Protein AF-A0A9X4B064-F1 (afdb_monomer_lite)

pLDDT: mean 91.63, std 7.51, range [62.59, 98.12]

InterPro domains:
  IPR038109 DNA-binding recombinase domain superfamily [G3DSA:3.90.1750.20] (12-78)

Structure (mmCIF, N/CA/C/O backbone):
data_AF-A0A9X4B064-F1
#
_entry.id   AF-A0A9X4B064-F1
#
loop_
_atom_site.group_PDB
_atom_site.id
_atom_site.type_symbol
_atom_site.label_atom_id
_atom_site.label_alt_id
_atom_site.label_comp_id
_atom_site.label_asym_id
_atom_site.label_entity_id
_atom_site.label_seq_id
_atom_site.pdbx_PDB_ins_code
_atom_site.Cartn_x
_atom_site.Cartn_y
_atom_site.Cartn_z
_atom_site.occupancy
_atom_site.B_iso_or_equiv
_atom_site.auth_seq_id
_atom_site.auth_comp_id
_atom_site.auth_asym_id
_atom_site.auth_atom_id
_atom_site.pdbx_PDB_model_num
ATOM 1 N N . MET A 1 1 ? 18.826 8.286 -40.457 1.00 62.88 1 MET A N 1
ATOM 2 C CA . MET A 1 1 ? 18.269 6.959 -40.111 1.00 62.88 1 MET A CA 1
ATOM 3 C C . MET A 1 1 ? 18.720 6.514 -38.719 1.00 62.88 1 MET A C 1
ATOM 5 O O . MET A 1 1 ? 17.858 6.127 -37.944 1.00 62.88 1 MET A O 1
ATOM 9 N N . ASP A 1 2 ? 19.994 6.676 -38.339 1.00 68.06 2 ASP A N 1
ATOM 10 C CA . ASP A 1 2 ? 20.518 6.226 -37.028 1.00 68.06 2 ASP A CA 1
ATOM 11 C C . ASP A 1 2 ? 19.885 6.872 -35.785 1.00 68.06 2 ASP A C 1
ATOM 13 O O . ASP A 1 2 ? 19.625 6.189 -34.795 1.00 6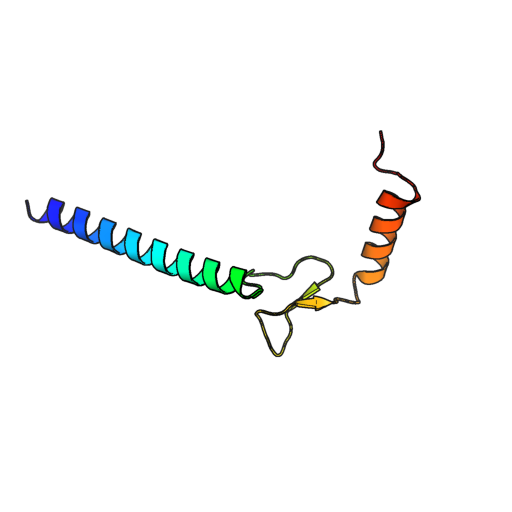8.06 2 ASP A O 1
ATOM 17 N N . VAL A 1 3 ? 19.575 8.172 -35.832 1.00 74.06 3 VAL A N 1
ATOM 18 C CA . VAL A 1 3 ? 18.956 8.883 -34.693 1.00 74.06 3 VAL A CA 1
ATOM 19 C C . VAL A 1 3 ? 17.531 8.378 -34.420 1.00 74.06 3 VAL A C 1
ATOM 21 O O . VAL A 1 3 ? 17.144 8.206 -33.268 1.00 74.06 3 VAL A O 1
ATOM 24 N N . LEU A 1 4 ? 16.767 8.070 -35.475 1.00 76.88 4 LEU A N 1
ATOM 25 C CA . LEU A 1 4 ? 15.400 7.544 -35.362 1.00 76.88 4 LEU A CA 1
ATOM 26 C C . LEU A 1 4 ? 15.390 6.107 -34.821 1.00 76.88 4 LEU A C 1
ATOM 28 O O . LEU A 1 4 ? 14.573 5.776 -33.967 1.00 76.88 4 LEU A O 1
ATOM 32 N N . ILE A 1 5 ? 16.324 5.270 -35.287 1.00 82.19 5 ILE A N 1
ATOM 33 C CA . ILE A 1 5 ? 16.466 3.881 -34.827 1.00 82.19 5 ILE A CA 1
ATOM 34 C C . ILE A 1 5 ? 16.857 3.852 -33.346 1.00 82.19 5 ILE A C 1
ATOM 36 O O . ILE A 1 5 ? 16.249 3.122 -32.566 1.00 82.19 5 ILE A O 1
ATOM 40 N N . THR A 1 6 ? 17.810 4.694 -32.943 1.00 86.69 6 THR A N 1
ATOM 41 C CA . THR A 1 6 ? 18.232 4.817 -31.539 1.00 86.69 6 THR A CA 1
ATOM 42 C C . THR A 1 6 ? 17.081 5.273 -30.637 1.00 86.69 6 THR A C 1
ATOM 44 O O . THR A 1 6 ? 16.902 4.721 -29.552 1.00 86.69 6 THR A O 1
ATOM 47 N N . GLY A 1 7 ? 16.260 6.225 -31.096 1.00 88.56 7 GLY A N 1
ATOM 48 C CA . GLY A 1 7 ? 15.065 6.670 -30.370 1.00 88.56 7 GLY A CA 1
ATOM 49 C C . GLY A 1 7 ? 14.066 5.535 -30.126 1.00 88.56 7 GLY A C 1
ATOM 50 O O . GLY A 1 7 ? 13.703 5.267 -28.984 1.00 88.56 7 GLY A O 1
ATOM 51 N N . LEU A 1 8 ? 13.708 4.791 -31.178 1.00 87.19 8 LEU A N 1
ATOM 52 C CA . LEU A 1 8 ? 12.792 3.646 -31.076 1.00 87.19 8 LEU A CA 1
ATOM 53 C C . LEU A 1 8 ? 13.327 2.532 -30.162 1.00 87.19 8 LEU A C 1
ATOM 55 O O . LEU A 1 8 ? 12.567 1.915 -29.413 1.00 87.19 8 LEU A O 1
ATOM 59 N N . MET A 1 9 ? 14.635 2.264 -30.209 1.00 89.25 9 MET A N 1
ATOM 60 C CA . MET A 1 9 ? 15.273 1.283 -29.326 1.00 89.25 9 MET A CA 1
ATOM 61 C C . MET A 1 9 ? 15.212 1.713 -27.857 1.00 89.25 9 MET A C 1
ATOM 63 O O . MET A 1 9 ? 14.901 0.889 -26.994 1.00 89.25 9 MET A O 1
ATOM 67 N N . ASN A 1 10 ? 15.466 2.993 -27.576 1.00 90.31 10 ASN A N 1
ATOM 68 C CA . ASN A 1 10 ? 15.401 3.544 -26.226 1.00 90.31 10 ASN A CA 1
ATOM 69 C C . ASN A 1 10 ? 13.977 3.480 -25.651 1.00 90.31 10 ASN A C 1
ATOM 71 O O . ASN A 1 10 ? 13.785 3.009 -24.529 1.00 90.31 10 ASN A O 1
ATOM 75 N N . ASP A 1 11 ? 12.971 3.854 -26.443 1.00 91.94 11 ASP A N 1
ATOM 76 C CA . ASP A 1 11 ? 11.564 3.770 -26.037 1.00 91.94 11 ASP A CA 1
ATOM 77 C C . ASP A 1 11 ? 11.150 2.323 -25.744 1.00 91.94 11 ASP A C 1
ATOM 79 O O . ASP A 1 11 ? 10.512 2.031 -24.728 1.00 91.94 11 ASP A O 1
ATOM 83 N N . GLY A 1 12 ? 11.578 1.384 -26.594 1.00 93.69 12 GLY A N 1
ATOM 84 C CA . GLY A 1 12 ? 11.355 -0.043 -26.381 1.00 93.69 12 GLY A CA 1
ATOM 85 C C . GLY A 1 12 ? 12.010 -0.568 -25.098 1.00 93.69 12 GLY A C 1
ATOM 86 O O . GLY A 1 12 ? 11.424 -1.404 -24.405 1.00 93.69 12 GLY A O 1
ATOM 87 N N . TYR A 1 13 ? 13.202 -0.078 -24.753 1.00 94.38 13 TYR A N 1
ATOM 88 C CA . TYR A 1 13 ? 13.895 -0.433 -23.513 1.00 94.38 13 TYR A CA 1
ATOM 89 C C . TYR A 1 13 ? 13.183 0.124 -22.271 1.00 94.38 13 TYR A C 1
ATOM 91 O O . TYR A 1 13 ? 12.923 -0.616 -21.314 1.00 94.38 13 TYR A O 1
ATOM 99 N N . ALA A 1 14 ? 12.795 1.401 -22.303 1.00 95.38 14 ALA A N 1
ATOM 100 C CA . ALA A 1 14 ? 12.038 2.040 -21.230 1.00 95.38 14 ALA A CA 1
ATOM 101 C C . ALA A 1 14 ? 10.687 1.339 -20.992 1.00 95.38 14 ALA A C 1
ATOM 103 O O . ALA A 1 14 ? 10.316 1.064 -19.846 1.00 95.38 14 ALA A O 1
ATOM 104 N N . ALA A 1 15 ? 9.980 0.973 -22.067 1.00 96.44 15 ALA A N 1
ATOM 105 C CA . ALA A 1 15 ? 8.707 0.262 -21.992 1.00 96.44 15 ALA A CA 1
ATOM 106 C C . ALA A 1 15 ? 8.844 -1.129 -21.354 1.00 96.44 15 ALA A C 1
ATOM 108 O O . ALA A 1 15 ? 8.061 -1.474 -20.466 1.00 96.44 15 ALA A O 1
ATOM 109 N N . ARG A 1 16 ? 9.851 -1.918 -21.759 1.00 96.94 16 ARG A N 1
ATOM 110 C CA . ARG A 1 16 ? 10.126 -3.233 -21.147 1.00 96.94 16 ARG A CA 1
ATOM 111 C C . ARG A 1 16 ? 10.430 -3.101 -19.661 1.00 96.94 16 ARG A C 1
ATOM 113 O O . ARG A 1 16 ? 9.774 -3.755 -18.859 1.00 96.94 16 ARG A O 1
ATOM 120 N N . THR A 1 17 ? 11.321 -2.181 -19.297 1.00 97.06 17 THR A N 1
ATOM 121 C CA . THR A 1 17 ? 11.692 -1.934 -17.896 1.00 97.06 17 THR A CA 1
ATOM 122 C C . THR A 1 17 ? 10.469 -1.559 -17.056 1.00 97.06 17 THR A C 1
ATOM 124 O O . THR A 1 17 ? 10.250 -2.105 -15.976 1.00 97.06 17 THR A O 1
ATOM 127 N N . SER A 1 18 ? 9.615 -0.669 -17.572 1.00 97.62 18 SER A N 1
ATOM 128 C CA . SER A 1 18 ? 8.360 -0.300 -16.909 1.00 97.62 18 SER A CA 1
ATOM 129 C C . SER A 1 18 ? 7.436 -1.508 -16.708 1.00 97.62 18 SER A C 1
ATOM 131 O O . SER A 1 18 ? 6.852 -1.680 -15.635 1.00 97.62 18 SER A O 1
ATOM 133 N N . ASN A 1 19 ? 7.325 -2.376 -17.716 1.00 98.12 19 ASN A N 1
ATOM 134 C CA . ASN A 1 19 ? 6.512 -3.587 -17.639 1.00 98.12 19 ASN A CA 1
ATOM 135 C C . ASN A 1 19 ? 7.067 -4.604 -16.634 1.00 98.12 19 ASN A C 1
ATOM 137 O O . ASN A 1 19 ? 6.284 -5.180 -15.878 1.00 98.12 19 ASN A O 1
ATOM 141 N N . ASP A 1 20 ? 8.385 -4.771 -16.551 1.00 97.81 20 ASP A N 1
ATOM 142 C CA . ASP A 1 20 ? 9.026 -5.669 -15.585 1.00 97.81 20 ASP A CA 1
ATOM 143 C C . ASP A 1 20 ? 8.825 -5.194 -14.138 1.00 97.81 20 ASP A C 1
ATOM 145 O O . ASP A 1 20 ? 8.504 -5.991 -13.247 1.00 97.81 20 ASP A O 1
ATOM 149 N N . VAL A 1 21 ? 8.905 -3.879 -13.899 1.00 97.38 21 VAL A N 1
ATOM 150 C CA . VAL A 1 21 ? 8.589 -3.276 -12.593 1.00 97.38 21 VAL A CA 1
ATOM 151 C C . VAL A 1 21 ? 7.124 -3.521 -12.221 1.00 97.38 21 VAL A C 1
ATOM 153 O O . VAL A 1 21 ? 6.836 -4.007 -11.124 1.00 97.38 21 VAL A O 1
ATOM 156 N N . ARG A 1 22 ? 6.182 -3.258 -13.140 1.00 97.44 22 ARG A N 1
ATOM 157 C CA . ARG A 1 22 ? 4.747 -3.525 -12.916 1.00 97.44 22 ARG A CA 1
ATOM 158 C C . ARG A 1 22 ? 4.481 -5.000 -12.634 1.00 97.44 22 ARG A C 1
ATOM 160 O O . ARG A 1 22 ? 3.714 -5.312 -11.726 1.00 97.44 22 ARG A O 1
ATOM 167 N N . ARG A 1 23 ? 5.128 -5.904 -13.373 1.00 97.94 23 ARG A N 1
ATOM 168 C CA . ARG A 1 23 ? 5.012 -7.354 -13.177 1.00 97.94 23 ARG A CA 1
ATOM 169 C C . ARG A 1 23 ? 5.480 -7.760 -11.784 1.00 97.94 23 ARG A C 1
ATOM 171 O O . ARG A 1 23 ? 4.771 -8.494 -11.102 1.00 97.94 23 ARG A O 1
ATOM 178 N N . THR A 1 24 ? 6.620 -7.235 -11.344 1.00 97.19 24 THR A N 1
ATOM 179 C CA . THR A 1 24 ? 7.162 -7.496 -10.005 1.00 97.19 24 THR A CA 1
ATOM 180 C C . THR A 1 24 ? 6.202 -7.017 -8.915 1.00 97.19 24 THR A C 1
ATOM 182 O O . THR A 1 24 ? 5.922 -7.752 -7.971 1.00 97.19 24 THR A O 1
ATOM 185 N N . PHE A 1 25 ? 5.637 -5.815 -9.052 1.00 96.56 25 PHE A N 1
ATOM 186 C CA . PHE A 1 25 ? 4.650 -5.302 -8.098 1.00 96.56 25 PHE A CA 1
ATOM 187 C C . PHE A 1 25 ? 3.351 -6.105 -8.092 1.00 96.56 25 PHE A C 1
ATOM 189 O O . PHE A 1 25 ? 2.801 -6.356 -7.023 1.00 96.56 25 PHE A O 1
ATOM 196 N N . ASN A 1 26 ? 2.876 -6.546 -9.255 1.00 97.50 26 ASN A N 1
ATOM 197 C CA . ASN A 1 26 ? 1.687 -7.390 -9.340 1.00 97.50 26 ASN A CA 1
ATOM 198 C C . ASN A 1 26 ? 1.910 -8.752 -8.677 1.00 97.50 26 ASN A C 1
ATOM 200 O O . ASN A 1 26 ? 1.042 -9.194 -7.934 1.00 97.50 26 ASN A O 1
ATOM 204 N N . MET A 1 27 ? 3.079 -9.364 -8.877 1.00 97.88 27 MET A N 1
ATOM 205 C CA . MET A 1 27 ? 3.456 -10.614 -8.212 1.00 97.88 27 MET A CA 1
ATOM 206 C C . MET A 1 27 ? 3.473 -10.463 -6.685 1.00 97.88 27 MET A C 1
ATOM 208 O O . MET A 1 27 ? 2.908 -11.283 -5.970 1.00 97.88 27 MET A O 1
ATOM 212 N N . LYS A 1 28 ? 4.071 -9.386 -6.166 1.00 96.44 28 LYS A N 1
ATOM 213 C CA . LYS A 1 28 ? 4.071 -9.118 -4.721 1.00 96.44 28 LYS A CA 1
ATOM 214 C C . LYS A 1 28 ? 2.654 -8.962 -4.168 1.00 96.44 28 LYS A C 1
ATOM 216 O O . LYS A 1 28 ? 2.312 -9.588 -3.172 1.00 96.44 28 LYS A O 1
ATOM 221 N N . ARG A 1 29 ? 1.795 -8.203 -4.858 1.00 94.94 29 ARG A N 1
ATOM 222 C CA . ARG A 1 29 ? 0.381 -8.054 -4.471 1.00 94.94 29 ARG A CA 1
ATOM 223 C C . ARG A 1 29 ? -0.371 -9.383 -4.487 1.00 94.94 29 ARG A C 1
ATOM 225 O O . ARG A 1 29 ? -1.135 -9.634 -3.564 1.00 94.94 29 ARG A O 1
ATOM 232 N N . SER A 1 30 ? -0.155 -10.236 -5.494 1.00 96.56 30 SER A N 1
ATOM 233 C CA . SER A 1 30 ? -0.791 -11.561 -5.537 1.00 96.56 30 SER A CA 1
ATOM 234 C C . SER A 1 30 ? -0.314 -12.484 -4.417 1.00 96.56 30 SER A C 1
ATOM 236 O O . SER A 1 30 ? -1.066 -13.353 -3.997 1.00 96.56 30 SER A O 1
ATOM 238 N N . ASN A 1 31 ? 0.898 -12.265 -3.903 1.00 96.31 31 ASN A N 1
ATOM 239 C CA . ASN A 1 31 ? 1.433 -12.979 -2.744 1.00 96.31 31 ASN A CA 1
ATOM 240 C C . ASN A 1 31 ? 0.936 -12.411 -1.400 1.00 96.31 31 ASN A C 1
ATOM 242 O O . ASN A 1 31 ? 1.336 -12.909 -0.352 1.00 96.31 31 ASN A O 1
ATOM 246 N N . GLY A 1 32 ? 0.107 -11.360 -1.406 1.00 94.31 32 GLY A N 1
ATOM 247 C CA . GLY A 1 32 ? -0.344 -10.681 -0.188 1.00 94.31 32 GLY A CA 1
ATOM 248 C C . GLY A 1 32 ? 0.702 -9.752 0.439 1.00 94.31 32 GLY A C 1
ATOM 249 O O . GLY A 1 32 ? 0.505 -9.281 1.555 1.00 94.31 32 GLY A O 1
ATOM 250 N N . GLU A 1 33 ? 1.802 -9.459 -0.260 1.00 96.38 33 GLU A N 1
ATOM 251 C CA . GLU A 1 33 ? 2.831 -8.546 0.234 1.00 96.38 33 GLU A CA 1
ATOM 252 C C . GLU A 1 33 ? 2.371 -7.086 0.135 1.00 96.38 33 GLU A C 1
ATOM 254 O O . GLU A 1 33 ? 1.991 -6.583 -0.930 1.00 96.38 33 GLU A O 1
ATOM 259 N N . PHE A 1 34 ? 2.498 -6.361 1.241 1.00 96.06 34 PHE A N 1
ATOM 260 C CA . PHE A 1 34 ? 2.316 -4.924 1.286 1.00 96.06 34 PHE A CA 1
ATOM 261 C C . PHE A 1 34 ? 3.512 -4.199 0.654 1.00 96.06 34 PHE A C 1
ATOM 263 O O . PHE A 1 34 ? 4.620 -4.208 1.177 1.00 96.06 34 PHE A O 1
ATOM 270 N N . ILE A 1 35 ? 3.284 -3.514 -0.468 1.00 94.88 35 ILE A N 1
ATOM 271 C CA . ILE A 1 35 ? 4.334 -2.789 -1.212 1.00 94.88 35 ILE A CA 1
ATOM 272 C C . ILE A 1 35 ? 4.224 -1.260 -1.111 1.00 94.88 35 ILE A C 1
ATOM 274 O O . ILE A 1 35 ? 4.892 -0.538 -1.851 1.00 94.88 35 ILE A O 1
ATOM 278 N N . GLY A 1 36 ? 3.352 -0.752 -0.236 1.00 92.75 36 GLY A N 1
ATOM 279 C CA . GLY A 1 36 ? 3.156 0.682 -0.037 1.00 92.75 36 GLY A CA 1
ATOM 280 C C . GLY A 1 36 ? 4.320 1.342 0.707 1.00 92.75 36 GLY A C 1
ATOM 281 O O . GLY A 1 36 ? 5.005 0.722 1.527 1.00 92.75 36 GLY A O 1
ATOM 282 N N . ALA A 1 37 ? 4.538 2.634 0.451 1.00 91.56 37 ALA A N 1
ATOM 283 C CA . ALA A 1 37 ? 5.551 3.412 1.166 1.00 91.56 37 ALA A CA 1
ATOM 284 C C . ALA A 1 37 ? 5.208 3.561 2.661 1.00 91.56 37 ALA A C 1
ATOM 286 O O . ALA A 1 37 ? 6.081 3.364 3.507 1.00 91.56 37 ALA A O 1
ATOM 287 N N . PHE A 1 38 ? 3.931 3.785 2.980 1.00 92.75 38 PHE A N 1
ATOM 288 C CA . PHE A 1 38 ? 3.420 4.033 4.332 1.00 92.75 38 PHE A CA 1
ATOM 289 C C . PHE A 1 38 ? 2.288 3.064 4.663 1.00 92.75 38 PHE A C 1
ATOM 291 O O . PHE A 1 38 ? 1.512 2.731 3.769 1.00 92.75 38 PHE A O 1
ATOM 298 N N . ALA A 1 39 ? 2.209 2.605 5.914 1.00 93.69 39 ALA A N 1
ATOM 299 C CA . ALA A 1 39 ? 1.113 1.752 6.363 1.00 93.69 39 ALA A CA 1
ATOM 300 C C . ALA A 1 39 ? -0.211 2.549 6.429 1.00 93.69 39 ALA A C 1
ATOM 302 O O . ALA A 1 39 ? -0.178 3.747 6.724 1.00 93.69 39 ALA A O 1
ATOM 303 N N . PRO A 1 40 ? -1.365 1.924 6.134 1.00 93.19 40 PRO A N 1
ATOM 304 C CA . PRO A 1 40 ? -2.673 2.536 6.360 1.00 93.19 40 PRO A CA 1
ATOM 305 C C . PRO A 1 40 ? -2.907 2.849 7.844 1.00 93.19 40 PRO A C 1
ATOM 307 O O . PRO A 1 40 ? -2.359 2.174 8.711 1.00 93.19 40 PRO A O 1
ATOM 310 N N . TYR A 1 41 ? -3.763 3.829 8.142 1.00 94.06 41 TYR A N 1
ATOM 311 C CA . TYR A 1 41 ? -4.147 4.145 9.522 1.00 94.06 41 TYR A C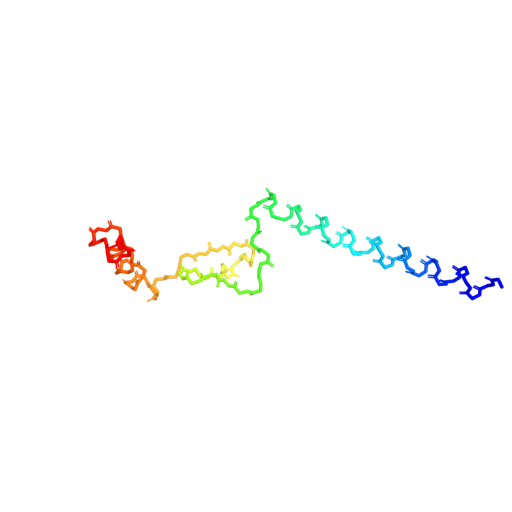A 1
ATOM 312 C C . TYR A 1 41 ? -4.749 2.918 10.227 1.00 94.06 41 TYR A C 1
ATOM 314 O O . TYR A 1 41 ? -5.551 2.199 9.629 1.00 94.06 41 TYR A O 1
ATOM 322 N N . GLY A 1 42 ? -4.342 2.671 11.474 1.00 93.81 42 GLY A N 1
ATOM 323 C CA . GLY A 1 42 ? -4.673 1.439 12.203 1.00 93.81 42 GLY A CA 1
ATOM 324 C C . GLY A 1 42 ? -3.685 0.292 12.016 1.00 93.81 42 GLY A C 1
ATOM 325 O O . GLY A 1 42 ? -3.825 -0.740 12.666 1.00 93.81 42 GLY A O 1
ATOM 326 N N . TYR A 1 43 ? -2.680 0.465 11.156 1.00 94.69 43 TYR A N 1
ATOM 327 C CA . TYR A 1 43 ? -1.640 -0.525 10.921 1.00 94.69 43 TYR A CA 1
ATOM 328 C C . TYR A 1 43 ? -0.248 0.104 10.972 1.00 94.69 43 TYR A C 1
ATOM 330 O O . TYR A 1 43 ? -0.025 1.239 10.552 1.00 94.69 43 TYR A O 1
ATOM 338 N N . LYS A 1 44 ? 0.722 -0.687 11.420 1.00 94.81 44 LYS A N 1
ATOM 339 C CA . LYS A 1 44 ? 2.158 -0.401 11.370 1.00 94.81 44 LYS A CA 1
ATOM 340 C C . LYS A 1 44 ? 2.832 -1.415 10.444 1.00 94.81 44 LYS A C 1
ATOM 342 O O . LYS A 1 44 ? 2.323 -2.514 10.228 1.00 94.81 44 LYS A O 1
ATOM 347 N N . LYS A 1 45 ? 3.969 -1.049 9.848 1.00 94.75 45 LYS A N 1
ATOM 348 C CA . LYS A 1 45 ? 4.797 -2.035 9.136 1.00 94.75 45 LYS A CA 1
ATOM 349 C C . LYS A 1 45 ? 5.408 -2.982 10.157 1.00 94.75 45 LYS A C 1
ATOM 351 O O . LYS A 1 45 ? 5.881 -2.518 11.191 1.00 94.75 45 LYS A O 1
ATOM 356 N N . ASP A 1 46 ? 5.413 -4.269 9.845 1.00 95.06 46 ASP A N 1
ATOM 357 C CA . ASP A 1 46 ? 6.116 -5.251 10.660 1.00 95.06 46 ASP A CA 1
ATOM 358 C C . ASP A 1 46 ? 7.635 -4.936 10.639 1.00 95.06 46 ASP A C 1
ATOM 360 O O . ASP A 1 46 ? 8.213 -4.820 9.547 1.00 95.06 46 ASP A O 1
ATOM 364 N N . PRO A 1 47 ? 8.283 -4.745 11.808 1.00 94.00 47 PRO A N 1
ATOM 365 C CA . PRO A 1 47 ? 9.720 -4.485 11.906 1.00 94.00 47 PRO A CA 1
ATOM 366 C C . PRO A 1 47 ? 10.588 -5.594 11.300 1.00 94.00 47 PRO A C 1
ATOM 368 O O . PRO A 1 47 ? 11.638 -5.300 10.727 1.00 94.00 47 PRO A O 1
ATOM 371 N N . GLU A 1 48 ? 10.131 -6.844 11.378 1.00 95.38 48 GLU A N 1
ATOM 372 C CA . GLU A 1 48 ? 10.851 -8.024 10.889 1.00 95.38 48 GLU A CA 1
ATOM 373 C C . GLU A 1 48 ? 10.543 -8.301 9.411 1.00 95.38 48 GLU A C 1
ATOM 375 O O . GLU A 1 48 ? 11.355 -8.875 8.680 1.00 95.38 48 GLU A O 1
ATOM 380 N N . ASN A 1 49 ? 9.382 -7.847 8.929 1.00 93.62 49 ASN A N 1
ATOM 381 C CA . ASN A 1 49 ? 8.966 -8.005 7.543 1.00 93.62 49 ASN A CA 1
ATOM 382 C C . ASN A 1 49 ? 8.270 -6.754 6.993 1.00 93.62 49 ASN A C 1
ATOM 384 O O . ASN A 1 49 ? 7.056 -6.619 7.036 1.00 93.62 49 ASN A O 1
ATOM 388 N N . LYS A 1 50 ? 9.011 -5.885 6.301 1.00 90.12 50 LYS A N 1
ATOM 389 C CA . LYS A 1 50 ? 8.459 -4.661 5.679 1.00 90.12 50 LYS A CA 1
ATOM 390 C C . LYS A 1 50 ? 7.287 -4.865 4.701 1.00 90.12 50 LYS A C 1
ATOM 392 O O . LYS A 1 50 ? 6.644 -3.880 4.334 1.00 90.12 50 LYS A O 1
ATOM 397 N N . ASN A 1 51 ? 7.081 -6.095 4.224 1.00 94.06 51 ASN A N 1
ATOM 398 C CA . ASN A 1 51 ? 5.979 -6.477 3.346 1.00 94.06 51 ASN A CA 1
ATOM 399 C C . ASN A 1 51 ? 4.747 -6.986 4.124 1.00 94.06 51 ASN A C 1
ATOM 401 O O . ASN A 1 51 ? 3.750 -7.347 3.504 1.00 94.06 51 ASN A O 1
ATOM 405 N N . ALA A 1 52 ? 4.802 -7.038 5.452 1.00 95.50 52 ALA A N 1
ATOM 406 C CA . ALA A 1 52 ? 3.691 -7.371 6.328 1.00 95.50 52 ALA A CA 1
ATOM 407 C C . ALA A 1 52 ? 3.247 -6.136 7.125 1.00 95.50 52 ALA A C 1
ATOM 409 O O . ALA A 1 52 ? 4.008 -5.188 7.349 1.00 95.50 52 ALA A O 1
ATOM 410 N N . LEU A 1 53 ? 1.977 -6.151 7.520 1.00 95.44 53 LEU A N 1
ATOM 411 C CA . LEU A 1 53 ? 1.365 -5.134 8.363 1.00 95.44 53 LEU A CA 1
ATOM 412 C C . LEU A 1 53 ? 0.944 -5.774 9.683 1.00 95.44 53 LEU A C 1
ATOM 414 O O . LEU A 1 53 ? 0.371 -6.862 9.689 1.00 95.44 53 LEU A O 1
ATOM 418 N N . ILE A 1 54 ? 1.203 -5.069 10.777 1.00 95.19 54 ILE A N 1
ATOM 419 C CA . ILE A 1 54 ? 0.749 -5.398 12.129 1.00 95.19 54 ILE A CA 1
ATOM 420 C C . ILE A 1 54 ? -0.264 -4.353 12.591 1.00 95.19 54 ILE A C 1
ATOM 422 O O . ILE A 1 54 ? -0.288 -3.238 12.067 1.00 95.19 54 ILE A O 1
ATOM 426 N N . ILE A 1 55 ? -1.116 -4.716 13.547 1.00 93.94 55 ILE A N 1
ATOM 427 C CA . ILE A 1 55 ? -2.104 -3.795 14.119 1.00 93.94 55 ILE A CA 1
ATOM 428 C C . ILE A 1 55 ? -1.370 -2.695 14.887 1.00 93.94 55 ILE A C 1
ATOM 430 O O . ILE A 1 55 ? -0.415 -2.963 15.615 1.00 93.94 55 ILE A O 1
ATOM 434 N N . ASP A 1 56 ? -1.815 -1.457 14.696 1.00 95.06 56 ASP A N 1
ATOM 435 C CA . ASP A 1 56 ? -1.408 -0.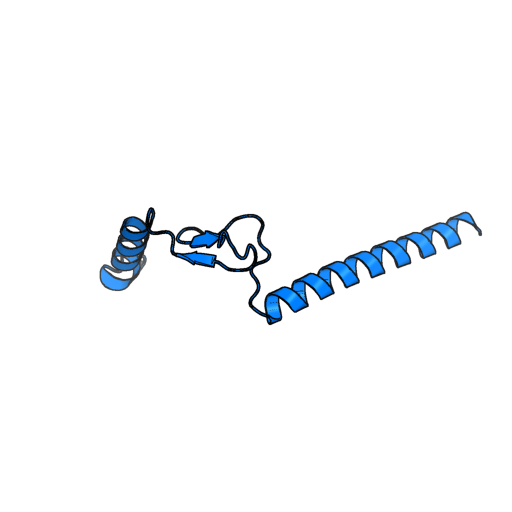337 15.528 1.00 95.06 56 ASP A CA 1
ATOM 436 C C . ASP A 1 56 ? -2.427 -0.131 16.654 1.00 95.06 56 ASP A C 1
ATOM 438 O O . ASP A 1 56 ? -3.581 0.204 16.390 1.00 95.06 56 ASP A O 1
ATOM 442 N N . GLU A 1 57 ? -1.998 -0.329 17.899 1.00 93.50 57 GLU A N 1
ATOM 443 C CA . GLU A 1 57 ? -2.844 -0.158 19.089 1.00 93.50 57 GLU A CA 1
ATOM 444 C C . GLU A 1 57 ? -3.088 1.321 19.434 1.00 93.50 57 GLU A C 1
ATOM 446 O O . GLU A 1 57 ? -4.096 1.662 20.044 1.00 93.50 57 GLU A O 1
ATOM 451 N N . GLU A 1 58 ? -2.208 2.231 19.008 1.00 93.00 58 GLU A N 1
ATOM 452 C CA . GLU A 1 58 ? -2.320 3.666 19.304 1.00 93.00 58 GLU A CA 1
ATOM 453 C C . GLU A 1 58 ? -3.626 4.303 18.769 1.00 93.00 58 GLU A C 1
ATOM 455 O O . GLU A 1 58 ? -4.300 5.008 19.522 1.00 93.00 58 GLU A O 1
ATOM 460 N N . PRO A 1 59 ? -4.050 4.056 17.514 1.00 93.25 59 PRO A N 1
ATOM 461 C CA . PRO A 1 59 ? -5.322 4.546 16.988 1.00 93.25 59 PRO A CA 1
ATOM 462 C C . PRO A 1 59 ? -6.535 3.648 17.291 1.00 93.25 59 PRO A C 1
ATOM 464 O O . PRO A 1 59 ? -7.617 3.918 16.763 1.00 93.25 59 PRO A O 1
ATOM 467 N N . GLU A 1 60 ? -6.398 2.575 18.080 1.00 91.56 60 GLU A N 1
ATOM 468 C CA . GLU A 1 60 ? -7.446 1.554 18.232 1.00 91.56 60 GLU A CA 1
ATOM 469 C C . GLU A 1 60 ? -8.785 2.146 18.695 1.00 91.56 60 GLU A C 1
ATOM 471 O O . GLU A 1 60 ? -9.829 1.887 18.089 1.00 91.56 60 GLU A O 1
ATOM 476 N N . GLU A 1 61 ? -8.760 2.976 19.741 1.00 93.56 61 GLU A N 1
ATOM 477 C CA . GLU A 1 61 ? -9.961 3.606 20.297 1.00 93.56 61 GLU A CA 1
ATOM 478 C C . GLU A 1 61 ? -10.670 4.476 19.250 1.00 93.56 61 GLU A C 1
ATOM 480 O O . GLU A 1 61 ? -11.888 4.407 19.083 1.00 93.56 61 GLU A O 1
ATOM 485 N N . VAL A 1 62 ? -9.900 5.243 18.477 1.00 94.88 62 VAL A N 1
ATOM 486 C CA . VAL A 1 62 ? -10.427 6.114 17.422 1.00 94.88 62 VAL A CA 1
ATOM 487 C C . VAL A 1 62 ? -11.115 5.289 16.337 1.00 94.88 62 VAL A C 1
ATOM 489 O O . VAL A 1 62 ? -12.215 5.633 15.907 1.00 94.88 62 VAL A O 1
ATOM 492 N N . ILE A 1 63 ? -10.511 4.176 15.914 1.00 93.69 63 ILE A N 1
ATOM 493 C CA . ILE A 1 63 ? -11.080 3.290 14.890 1.00 93.69 63 ILE A CA 1
ATOM 494 C C . ILE A 1 63 ? -12.378 2.648 15.385 1.00 93.69 63 ILE A C 1
ATOM 496 O O . ILE A 1 63 ? -13.360 2.603 14.640 1.00 93.69 63 IL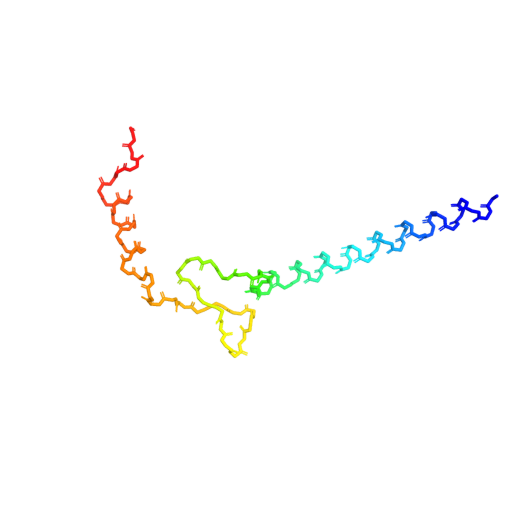E A O 1
ATOM 500 N N . ARG A 1 64 ? -12.408 2.194 16.644 1.00 93.38 64 ARG A N 1
ATOM 501 C CA . ARG A 1 64 ? -13.617 1.640 17.273 1.00 93.38 64 ARG A CA 1
ATOM 502 C C . ARG A 1 64 ? -14.738 2.675 17.339 1.00 93.38 64 ARG A C 1
ATOM 504 O O . ARG A 1 64 ? -15.861 2.363 16.952 1.00 93.38 64 ARG A O 1
ATOM 511 N N . ASN A 1 65 ? -14.425 3.906 17.740 1.00 94.62 65 ASN A N 1
ATOM 512 C CA . ASN A 1 65 ? -15.393 5.001 17.792 1.00 94.62 65 ASN A CA 1
ATOM 513 C C . ASN A 1 65 ? -15.947 5.337 16.401 1.00 94.62 65 ASN A C 1
ATOM 515 O O . ASN A 1 65 ? -17.160 5.427 16.231 1.00 94.62 65 ASN A O 1
ATOM 519 N N . ILE A 1 66 ? -15.081 5.448 15.386 1.00 93.31 66 ILE A N 1
ATOM 520 C CA . ILE A 1 66 ? -15.505 5.680 13.995 1.00 93.31 66 ILE A CA 1
ATOM 521 C C . ILE A 1 66 ? -16.454 4.573 13.525 1.00 93.31 66 ILE A C 1
ATOM 523 O O . ILE A 1 66 ? -17.487 4.867 12.922 1.00 93.31 66 ILE A O 1
ATOM 527 N N . TYR A 1 67 ? -16.118 3.309 13.798 1.00 92.12 67 TYR A N 1
ATOM 528 C CA . TYR A 1 67 ? -16.962 2.175 13.432 1.00 92.12 67 TYR A CA 1
ATOM 529 C C . TYR A 1 67 ? -18.329 2.242 14.121 1.00 92.12 67 TYR A C 1
ATOM 531 O O . TYR A 1 67 ? -19.349 2.131 13.443 1.00 92.12 67 TYR A O 1
ATOM 539 N N . HIS A 1 68 ? -18.350 2.479 15.434 1.00 94.38 68 HIS A N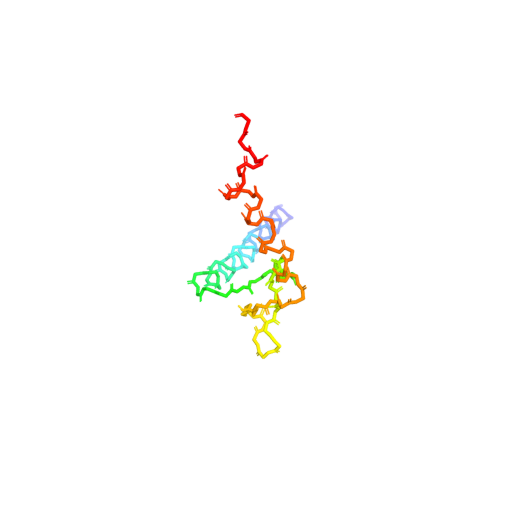 1
ATOM 540 C CA . HIS A 1 68 ? -19.575 2.599 16.223 1.00 94.38 68 HIS A CA 1
ATOM 541 C C . HIS A 1 68 ? -20.484 3.712 15.681 1.00 94.38 68 HIS A C 1
ATOM 543 O O . HIS A 1 68 ? -21.629 3.455 15.312 1.00 94.38 68 HIS A O 1
ATOM 549 N N . TRP A 1 69 ? -19.947 4.921 15.491 1.00 94.19 69 TRP A N 1
ATOM 550 C CA . TRP A 1 69 ? -20.720 6.054 14.972 1.00 94.19 69 TRP A CA 1
ATOM 551 C C . TRP A 1 69 ? -21.272 5.809 13.565 1.00 94.19 69 TRP A C 1
ATOM 553 O O . TRP A 1 69 ? -22.378 6.237 13.227 1.00 94.19 69 TRP A O 1
ATOM 563 N N . TYR A 1 70 ? -20.495 5.144 12.710 1.00 92.06 70 TYR A N 1
ATOM 564 C CA . TYR A 1 70 ? -20.892 4.907 11.328 1.00 92.06 70 TYR A CA 1
ATOM 565 C C . TYR A 1 70 ? -21.917 3.774 11.198 1.00 92.06 70 TYR A C 1
ATOM 567 O O . TYR A 1 70 ? -22.915 3.921 10.487 1.00 92.06 70 TYR A O 1
ATOM 575 N N . VAL A 1 71 ? -21.657 2.637 11.848 1.00 91.50 71 VAL A N 1
ATOM 576 C CA . VAL A 1 71 ? -22.409 1.389 11.664 1.00 91.50 71 VAL A CA 1
ATOM 577 C C . VAL A 1 71 ? -23.570 1.273 12.643 1.00 91.50 71 VAL A C 1
ATOM 579 O O . VAL A 1 71 ? -24.666 0.902 12.220 1.00 91.50 71 VAL A O 1
ATOM 582 N N . GLU A 1 72 ? -23.341 1.579 13.920 1.00 89.25 72 GLU A N 1
ATOM 583 C CA . GLU A 1 72 ? -24.327 1.385 14.989 1.00 89.25 72 GLU A CA 1
ATOM 584 C C . GLU A 1 72 ? -25.234 2.610 15.117 1.00 89.25 72 GLU A C 1
ATOM 586 O O . GLU A 1 72 ? -26.449 2.485 14.964 1.00 89.25 72 GLU A O 1
ATOM 591 N N . ASP A 1 73 ? -24.648 3.800 15.268 1.00 89.69 73 ASP A N 1
ATOM 592 C CA . ASP A 1 73 ? -25.420 5.045 15.410 1.00 89.69 73 ASP A CA 1
ATOM 593 C C . ASP A 1 73 ? -25.976 5.557 14.073 1.00 89.69 73 ASP A C 1
ATOM 595 O O . ASP A 1 73 ? -26.848 6.425 14.033 1.00 89.69 73 ASP A O 1
ATOM 599 N N . GLY A 1 74 ? -25.475 5.031 12.950 1.00 86.19 74 GLY A N 1
ATOM 600 C CA . GLY A 1 74 ? -25.965 5.371 11.617 1.00 86.19 74 GLY A CA 1
ATOM 601 C C . GLY A 1 74 ? -25.729 6.830 11.222 1.00 86.19 74 GLY A C 1
ATOM 602 O O . GLY A 1 74 ? -26.429 7.328 10.341 1.00 86.19 74 GLY A O 1
ATOM 603 N N . MET A 1 75 ? -24.730 7.504 11.805 1.00 83.31 75 MET A N 1
ATOM 604 C CA . MET A 1 75 ? -24.455 8.939 11.603 1.00 83.31 75 MET A CA 1
ATOM 605 C C . MET A 1 75 ? -24.152 9.328 10.144 1.00 83.31 75 MET A C 1
ATOM 607 O O . MET A 1 75 ? -24.172 10.504 9.787 1.00 83.31 75 MET A O 1
ATOM 611 N N . SER A 1 76 ? -23.878 8.349 9.279 1.00 80.06 76 SER A N 1
ATOM 612 C CA . SER A 1 76 ? -23.671 8.550 7.841 1.00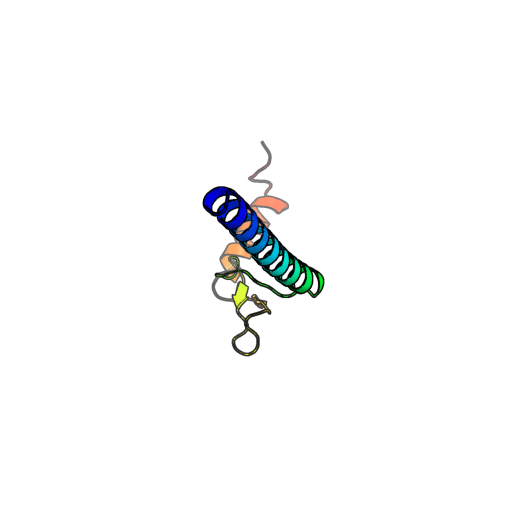 80.06 76 SER A CA 1
ATOM 613 C C . SER A 1 76 ? -24.943 8.443 6.996 1.00 80.06 76 SER A C 1
ATOM 615 O O . SER A 1 76 ? -24.897 8.776 5.807 1.00 80.06 76 SER A O 1
ATOM 617 N N . LYS A 1 77 ? -26.051 7.923 7.532 1.00 70.56 77 LYS A N 1
ATOM 618 C CA . LYS A 1 77 ? -27.280 7.735 6.756 1.00 70.56 77 LYS A CA 1
ATOM 619 C C . LYS A 1 77 ? -28.040 9.059 6.722 1.00 70.56 77 LYS A C 1
ATOM 621 O O . LYS A 1 77 ? -28.530 9.523 7.745 1.00 70.56 77 LYS A O 1
ATOM 626 N N . LYS A 1 78 ? -28.073 9.674 5.540 1.00 62.59 78 LYS A N 1
ATOM 627 C CA . LYS A 1 78 ? -28.947 10.806 5.221 1.00 62.59 78 LYS A CA 1
ATOM 628 C C . LYS A 1 78 ? -30.334 10.317 4.834 1.00 62.59 78 LYS A C 1
ATOM 630 O O . LYS A 1 78 ? -30.397 9.255 4.173 1.00 62.59 78 LYS A O 1
#

Sequence (78 aa):
MDVLITGLMNDGYAARTSNDVRRTFNMKRSNGEFIGAFAPYGYKKDPENKNALIIDEEPEEVIRNIYHWYVEDGMSKK

Secondary structure (DSSP, 8-state):
-HHHHHHHHHHHHHHHHHHHHHHHHHHHHHTT----SSPPTTEEE-SS-TTSEEE-STTHHHHHHHHIIIIIS-TT--

Foldseek 3Di:
DVVVVVVVVVVVVVVVVVVVVVVVVVVLVVVQFQPDPADPPQWHQDPVHNRDIDGDPPCVVVVVVVCCCVPVVVVVPD

Organism: NCBI:txid1559

Radius of gyration: 22.06 Å; chains: 1; bounding box: 50×24×60 Å